Protein AF-A0A355SAR4-F1 (afdb_monomer_lite)

Structure (mmCIF, N/CA/C/O backbone):
data_AF-A0A355SAR4-F1
#
_entry.id   AF-A0A355SAR4-F1
#
loop_
_atom_site.group_PDB
_atom_site.id
_atom_site.type_symbol
_atom_site.label_atom_id
_atom_site.label_alt_id
_atom_site.label_comp_id
_atom_site.label_asym_id
_atom_site.label_entity_id
_atom_site.label_seq_id
_atom_site.pdbx_PDB_ins_code
_atom_site.Cartn_x
_atom_site.Cartn_y
_atom_site.Cartn_z
_atom_site.occupancy
_atom_site.B_iso_or_equiv
_atom_site.auth_seq_id
_atom_site.auth_comp_id
_atom_site.auth_asym_id
_atom_site.auth_atom_id
_atom_site.pdbx_PDB_model_num
ATOM 1 N N . ALA A 1 1 ? -1.298 21.850 7.876 1.00 45.66 1 ALA A N 1
ATOM 2 C CA . ALA A 1 1 ? -1.926 21.001 8.906 1.00 45.66 1 ALA A CA 1
ATOM 3 C C . ALA A 1 1 ? -2.790 19.986 8.188 1.00 45.66 1 ALA A C 1
ATOM 5 O O . ALA A 1 1 ? -3.754 20.380 7.547 1.00 45.66 1 ALA A O 1
ATOM 6 N N . GLU A 1 2 ? -2.402 18.717 8.193 1.00 49.50 2 GLU A N 1
ATOM 7 C CA . GLU A 1 2 ? -3.174 17.685 7.511 1.00 49.50 2 GLU A CA 1
ATOM 8 C C . GLU A 1 2 ? -3.937 16.836 8.538 1.00 49.50 2 GLU A C 1
ATOM 10 O O . GLU A 1 2 ? -3.512 15.750 8.924 1.00 49.50 2 GLU A O 1
ATOM 15 N N . SER A 1 3 ? -5.040 17.388 9.049 1.00 63.59 3 SER A N 1
ATOM 16 C CA . SER A 1 3 ? -5.972 16.700 9.946 1.00 63.59 3 SER A CA 1
ATOM 17 C C . SER A 1 3 ? -7.118 16.063 9.137 1.00 63.59 3 SER A C 1
ATOM 19 O O . SER A 1 3 ? -7.432 16.551 8.048 1.00 63.59 3 SER A O 1
ATOM 21 N N . PRO A 1 4 ? -7.720 14.956 9.621 1.00 73.62 4 PRO A N 1
ATOM 22 C CA . PRO A 1 4 ? -7.499 14.345 10.936 1.00 73.62 4 PRO A CA 1
ATOM 23 C C . PRO A 1 4 ? -6.391 13.277 11.000 1.00 73.62 4 PRO A C 1
ATOM 25 O O . PRO A 1 4 ? -6.020 12.880 12.102 1.00 73.62 4 PRO A O 1
ATOM 28 N N . GLY A 1 5 ? -5.833 12.829 9.869 1.00 88.50 5 GLY A N 1
ATOM 29 C CA . GLY A 1 5 ? -4.793 11.789 9.849 1.00 88.50 5 GLY A CA 1
ATOM 30 C C . GLY A 1 5 ? -5.245 10.480 10.509 1.00 88.50 5 GLY A C 1
ATOM 31 O O . GLY A 1 5 ? -4.543 9.914 11.351 1.00 88.50 5 GLY A O 1
ATOM 32 N N . VAL A 1 6 ? -6.465 10.060 10.174 1.00 93.56 6 VAL A N 1
ATOM 33 C CA . VAL A 1 6 ? -7.218 8.965 10.793 1.00 93.56 6 VAL A CA 1
ATOM 34 C C . VAL A 1 6 ? -7.763 8.048 9.699 1.00 93.56 6 VAL A C 1
ATOM 36 O O . VAL A 1 6 ? -8.144 8.524 8.630 1.00 93.56 6 VAL A O 1
ATOM 39 N N . VAL A 1 7 ? -7.824 6.748 9.974 1.00 95.75 7 VAL A N 1
ATOM 40 C CA . VAL A 1 7 ? -8.631 5.791 9.206 1.00 95.75 7 VAL A CA 1
ATOM 41 C C . VAL A 1 7 ? -9.934 5.574 9.952 1.00 95.75 7 VAL A C 1
ATOM 43 O O . VAL A 1 7 ? -9.912 5.355 11.161 1.00 95.75 7 VAL A O 1
ATOM 46 N N . THR A 1 8 ? -11.054 5.636 9.242 1.00 95.94 8 THR A N 1
ATOM 47 C CA . THR A 1 8 ? -12.395 5.416 9.793 1.00 95.94 8 THR A CA 1
ATOM 48 C C . THR A 1 8 ? -13.103 4.326 8.999 1.00 95.94 8 THR A C 1
ATOM 50 O O . THR A 1 8 ? -12.962 4.241 7.780 1.00 95.94 8 THR A O 1
ATOM 53 N N . GLU A 1 9 ? -13.842 3.472 9.697 1.00 96.94 9 GLU A N 1
ATOM 54 C CA . GLU A 1 9 ? -14.717 2.453 9.122 1.00 96.94 9 GLU A CA 1
ATOM 55 C C . GLU A 1 9 ? -16.153 2.781 9.513 1.00 96.94 9 GLU A C 1
ATOM 57 O O . GLU A 1 9 ? -16.452 3.037 10.685 1.00 96.94 9 GLU A O 1
ATOM 62 N N . TYR A 1 10 ? -17.041 2.745 8.528 1.00 97.62 10 TYR A N 1
ATOM 63 C CA . TYR A 1 10 ? -18.462 2.991 8.705 1.00 97.62 10 TYR A CA 1
ATOM 64 C C . TYR A 1 10 ? -19.241 1.742 8.305 1.00 97.62 10 TYR A C 1
ATOM 66 O O . TYR A 1 10 ? -18.879 1.063 7.343 1.00 97.62 10 TYR A O 1
ATOM 74 N N . ASP A 1 11 ? -20.319 1.440 9.024 1.00 97.44 11 ASP A N 1
ATOM 75 C CA . ASP A 1 11 ? -21.263 0.422 8.573 1.00 97.44 11 ASP A CA 1
ATOM 76 C C . ASP A 1 11 ? -22.113 0.927 7.392 1.00 97.44 11 ASP A C 1
ATOM 78 O O . ASP A 1 11 ? -22.044 2.086 6.978 1.00 97.44 11 ASP A O 1
ATOM 82 N N . LYS A 1 12 ? -22.974 0.055 6.856 1.00 97.69 12 LYS A N 1
ATOM 83 C CA . LYS A 1 12 ? -23.861 0.381 5.726 1.00 97.69 12 LYS A CA 1
ATOM 84 C C . LYS A 1 12 ? -24.846 1.531 5.992 1.00 97.69 12 LYS A C 1
ATOM 86 O O . LYS A 1 12 ? -25.484 1.995 5.054 1.00 97.69 12 LYS A O 1
ATOM 91 N N . THR A 1 13 ? -25.024 1.947 7.247 1.00 98.25 13 THR A N 1
ATOM 92 C CA . THR A 1 13 ? -25.890 3.070 7.638 1.00 98.25 13 THR A CA 1
ATOM 93 C C . THR A 1 13 ? -25.119 4.382 7.781 1.00 98.25 13 THR A C 1
ATOM 95 O O . THR A 1 13 ? -25.725 5.420 8.029 1.00 98.25 13 THR A O 1
ATOM 98 N N . GLY A 1 14 ? -23.792 4.353 7.614 1.00 97.50 14 GLY A N 1
ATOM 99 C CA . GLY A 1 14 ? -22.919 5.500 7.848 1.00 97.50 14 GLY A CA 1
ATOM 100 C C . GLY A 1 14 ? -22.541 5.688 9.319 1.00 97.50 14 GLY A C 1
ATOM 101 O O . GLY A 1 14 ? -21.984 6.727 9.672 1.00 97.50 14 GLY A O 1
ATOM 102 N N . LYS A 1 15 ? -22.820 4.717 10.198 1.00 98.31 15 LYS A N 1
ATOM 103 C CA . LYS A 1 15 ? -22.386 4.780 11.598 1.00 98.31 15 LYS A CA 1
ATOM 104 C C . LYS A 1 15 ? -20.907 4.417 11.687 1.00 98.31 15 LYS A C 1
ATOM 106 O O . LYS A 1 15 ? -20.499 3.381 11.172 1.00 98.31 15 LYS A O 1
ATOM 111 N N . LEU A 1 16 ? -20.121 5.242 12.379 1.00 97.44 16 LEU A N 1
ATOM 112 C CA . LEU A 1 16 ? -18.720 4.947 12.689 1.00 97.44 16 LEU A CA 1
ATOM 113 C C . LEU A 1 16 ? -18.638 3.691 13.571 1.00 97.44 16 LEU A C 1
ATOM 115 O O . LEU A 1 16 ? -19.202 3.669 14.667 1.00 97.44 16 LEU A O 1
ATOM 119 N N . VAL A 1 17 ? -17.940 2.658 13.099 1.00 97.56 17 VAL A N 1
ATOM 120 C CA . VAL A 1 17 ? -17.765 1.381 13.819 1.0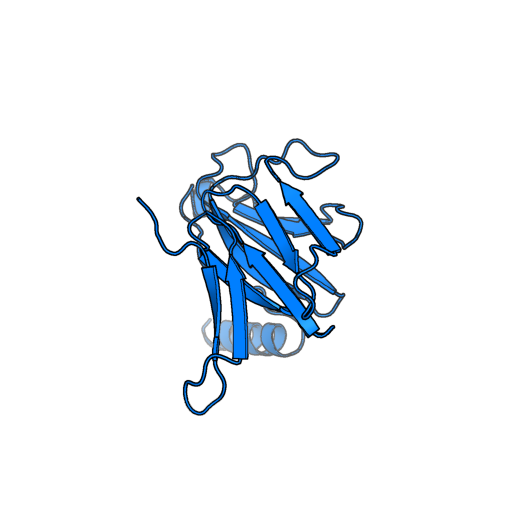0 97.56 17 VAL A CA 1
ATOM 121 C C . VAL A 1 17 ? -16.325 1.120 14.240 1.00 97.56 17 VAL A C 1
ATOM 123 O O . VAL A 1 17 ? -16.097 0.364 15.182 1.00 97.56 17 VAL A O 1
ATOM 126 N N . TRP A 1 18 ? -15.358 1.775 13.600 1.00 98.06 18 TRP A N 1
ATOM 127 C CA . TRP A 1 18 ? -13.955 1.697 13.984 1.00 98.06 18 TRP A CA 1
ATOM 128 C C . TRP A 1 18 ? -13.198 2.947 13.540 1.00 98.06 18 TRP A C 1
ATOM 130 O O . TRP A 1 18 ? -13.503 3.550 12.513 1.00 98.06 18 TRP A O 1
ATOM 140 N N . GLU A 1 19 ? -12.188 3.334 14.314 1.00 97.06 19 GLU A N 1
ATOM 141 C CA . GLU A 1 19 ? -11.280 4.420 13.955 1.00 97.06 19 GLU A CA 1
ATOM 142 C C . GLU A 1 19 ? -9.874 4.179 14.500 1.00 97.06 19 GLU A C 1
ATOM 144 O O . GLU A 1 19 ? -9.696 3.624 15.594 1.00 97.06 19 GLU A O 1
ATOM 149 N N . TYR A 1 20 ? -8.878 4.664 13.766 1.00 97.12 20 TYR A N 1
ATOM 150 C CA . TYR A 1 20 ? -7.480 4.595 14.164 1.00 97.12 20 TYR A CA 1
ATOM 151 C C . TYR A 1 20 ? -6.710 5.840 13.735 1.00 97.12 20 TYR A C 1
ATOM 153 O O . TYR A 1 20 ? -6.654 6.191 12.554 1.00 97.12 20 TYR A O 1
ATOM 161 N N . LYS A 1 21 ? -6.097 6.514 14.711 1.00 95.31 21 LYS A N 1
ATOM 162 C CA . LYS A 1 21 ? -5.289 7.713 14.488 1.00 95.31 21 LYS A CA 1
ATOM 163 C C . LYS A 1 21 ? -3.887 7.314 14.034 1.00 95.31 21 LYS A C 1
ATOM 165 O O . LYS A 1 21 ? -3.127 6.743 14.805 1.00 95.31 21 LYS A O 1
ATOM 170 N N . VAL A 1 22 ? -3.538 7.685 12.806 1.00 93.69 22 VAL A N 1
ATOM 171 C CA . VAL A 1 22 ? -2.225 7.420 12.194 1.00 93.69 22 VAL A CA 1
ATOM 172 C C . VAL A 1 22 ? -1.264 8.589 12.423 1.00 93.69 22 VAL A C 1
ATOM 174 O O . VAL A 1 22 ? -0.060 8.393 12.553 1.00 93.69 22 VAL A O 1
ATOM 177 N N . GLY A 1 23 ? -1.783 9.820 12.490 1.00 88.31 23 GLY A N 1
ATOM 178 C CA . GLY A 1 23 ? -0.975 11.027 12.715 1.00 88.31 23 GLY A CA 1
ATOM 179 C C . GLY A 1 23 ? -0.318 11.607 11.455 1.00 88.31 23 GLY A C 1
ATOM 180 O O . GLY A 1 23 ? 0.508 12.508 11.560 1.00 88.31 23 GLY A O 1
ATOM 181 N N . SER A 1 24 ? -0.695 11.120 10.271 1.00 87.44 24 SER A N 1
ATOM 182 C CA . SER A 1 24 ? -0.291 11.638 8.954 1.00 87.44 24 SER A CA 1
ATOM 183 C C . SER A 1 24 ? -1.435 11.473 7.947 1.00 87.44 24 SER A C 1
ATOM 185 O O . SER A 1 24 ? -2.401 10.760 8.236 1.00 87.44 24 SER A O 1
ATOM 187 N N . ARG A 1 25 ? -1.366 12.122 6.772 1.00 84.19 25 ARG A N 1
ATOM 188 C CA . ARG A 1 25 ? -2.334 11.868 5.691 1.00 84.19 25 ARG A CA 1
ATOM 189 C C . ARG A 1 25 ? -2.193 10.463 5.147 1.00 84.19 25 ARG A C 1
ATOM 191 O O . ARG A 1 25 ? -1.341 10.197 4.305 1.00 84.19 25 ARG A O 1
ATOM 198 N N . VAL A 1 26 ? -3.105 9.615 5.593 1.00 91.50 26 VAL A N 1
ATOM 199 C CA . VAL A 1 26 ? -3.337 8.299 5.015 1.00 91.50 26 VAL A CA 1
ATOM 200 C C . VAL A 1 26 ? -3.764 8.463 3.562 1.00 91.50 26 VAL A C 1
ATOM 202 O O . VAL A 1 26 ? -4.626 9.289 3.259 1.00 91.50 26 VAL A O 1
ATOM 205 N N . TYR A 1 27 ? -3.163 7.670 2.681 1.00 94.56 27 TYR A N 1
ATOM 206 C CA . TYR A 1 27 ? -3.601 7.569 1.292 1.00 94.56 27 TYR A CA 1
ATOM 207 C C . TYR A 1 27 ? -4.569 6.403 1.095 1.00 94.56 27 TYR A C 1
ATOM 209 O O . TYR A 1 27 ? -5.615 6.556 0.473 1.00 94.56 27 TYR A O 1
ATOM 217 N N . GLY A 1 28 ? -4.221 5.236 1.641 1.00 95.00 28 GLY A N 1
ATOM 218 C CA . GLY A 1 28 ? -4.975 4.003 1.454 1.00 95.00 28 GLY A CA 1
ATOM 219 C C . GLY A 1 28 ? -5.115 3.215 2.747 1.00 95.00 28 GLY A C 1
ATOM 220 O O . GLY A 1 28 ? -4.212 3.202 3.583 1.00 95.00 28 GLY A O 1
ATOM 221 N N . ALA A 1 29 ? -6.248 2.539 2.894 1.00 97.38 29 ALA A N 1
ATOM 222 C CA . ALA A 1 29 ? -6.458 1.526 3.914 1.00 97.38 29 ALA A CA 1
ATOM 223 C C . ALA A 1 29 ? -7.340 0.411 3.347 1.00 97.38 29 ALA A C 1
ATOM 225 O O . ALA A 1 29 ? -8.328 0.696 2.670 1.00 97.38 29 ALA A O 1
ATOM 226 N N . ILE A 1 30 ? -6.988 -0.845 3.618 1.00 98.25 30 ILE A N 1
ATOM 227 C CA . ILE A 1 30 ? -7.765 -2.019 3.208 1.00 98.25 30 ILE A CA 1
ATOM 228 C C . ILE A 1 30 ? -7.981 -2.952 4.399 1.00 98.25 30 ILE A C 1
ATOM 230 O O . ILE A 1 30 ? -7.099 -3.121 5.243 1.00 98.25 30 ILE A O 1
ATOM 234 N N . ARG A 1 31 ? -9.156 -3.580 4.458 1.00 98.19 31 ARG A N 1
ATOM 235 C CA . ARG A 1 31 ? -9.412 -4.706 5.360 1.00 98.19 31 ARG A CA 1
ATOM 236 C C . ARG A 1 31 ? -8.783 -5.958 4.750 1.00 98.19 31 ARG A C 1
ATOM 238 O O . ARG A 1 31 ? -9.073 -6.297 3.606 1.00 98.19 31 ARG A O 1
ATOM 245 N N . LEU A 1 32 ? -7.926 -6.617 5.515 1.00 98.69 32 LEU A N 1
ATOM 246 C CA . LEU A 1 32 ? -7.288 -7.875 5.149 1.00 98.69 32 LEU A CA 1
ATOM 247 C C . LEU A 1 32 ? -8.219 -9.059 5.420 1.00 98.69 32 LEU A C 1
ATOM 249 O O . LEU A 1 32 ? -9.136 -8.973 6.246 1.00 98.69 32 LEU A O 1
ATOM 253 N N . LYS A 1 33 ? -7.943 -10.197 4.778 1.00 98.00 33 LYS A N 1
ATOM 254 C CA . LYS A 1 33 ? -8.702 -11.452 4.950 1.00 98.00 33 LYS A CA 1
ATOM 255 C C . LYS A 1 33 ? -8.744 -11.931 6.405 1.00 98.00 33 LYS A C 1
ATOM 257 O O . LYS A 1 33 ? -9.715 -12.561 6.809 1.00 98.00 33 LYS A O 1
ATOM 262 N N . ASN A 1 34 ? -7.709 -11.627 7.192 1.00 98.06 34 ASN A N 1
ATOM 263 C CA . ASN A 1 34 ? -7.614 -11.990 8.611 1.00 98.06 34 ASN A CA 1
ATOM 264 C C . ASN A 1 34 ? -8.399 -11.053 9.554 1.00 98.06 34 ASN A C 1
ATOM 266 O O . ASN A 1 34 ? -8.404 -11.281 10.761 1.00 98.06 34 ASN A O 1
ATOM 270 N N . GLY A 1 35 ? -9.045 -10.004 9.035 1.00 98.25 35 GLY A N 1
ATOM 271 C CA . GLY A 1 35 ? -9.792 -9.030 9.833 1.00 98.25 35 GLY A CA 1
ATOM 272 C C . GLY A 1 35 ? -8.986 -7.806 10.286 1.00 98.25 35 GLY A C 1
ATOM 273 O O . GLY A 1 35 ? -9.585 -6.848 10.775 1.00 98.25 35 GLY A O 1
ATOM 274 N N . ASN A 1 36 ? -7.665 -7.783 10.087 1.00 98.81 36 ASN A N 1
ATOM 275 C CA . ASN A 1 36 ? -6.829 -6.614 10.369 1.00 98.81 36 ASN A CA 1
ATOM 276 C C . ASN A 1 36 ? -6.973 -5.547 9.275 1.00 98.81 36 ASN A C 1
ATOM 278 O O . ASN A 1 36 ? -7.448 -5.809 8.171 1.00 98.81 36 ASN A O 1
ATOM 282 N N . THR A 1 37 ? -6.533 -4.328 9.563 1.00 98.75 37 THR A N 1
ATOM 283 C CA . THR A 1 37 ? -6.535 -3.213 8.609 1.00 98.75 37 THR A CA 1
ATOM 284 C C . THR A 1 37 ? -5.099 -2.885 8.209 1.00 98.75 37 THR A C 1
ATOM 286 O O . THR A 1 37 ? -4.299 -2.509 9.064 1.00 98.75 37 THR A O 1
ATOM 289 N N . LEU A 1 38 ? -4.773 -3.000 6.919 1.00 98.81 38 LEU A N 1
ATOM 290 C CA . LEU A 1 38 ? -3.506 -2.533 6.354 1.00 98.81 38 LEU A CA 1
ATOM 291 C C . LEU A 1 38 ? -3.648 -1.069 5.934 1.00 98.81 38 LEU A C 1
ATOM 293 O O . LEU A 1 38 ? -4.619 -0.715 5.270 1.00 98.81 38 LEU A O 1
ATOM 297 N N . ILE A 1 39 ? -2.699 -0.220 6.317 1.00 98.62 39 ILE A N 1
ATOM 298 C CA . ILE A 1 39 ? -2.784 1.238 6.191 1.00 98.62 39 ILE A CA 1
ATOM 299 C C . ILE A 1 39 ? -1.500 1.777 5.568 1.00 98.62 39 ILE A C 1
ATOM 301 O O . ILE A 1 39 ? -0.411 1.518 6.076 1.00 98.62 39 ILE A O 1
ATOM 305 N N . ALA A 1 40 ? -1.633 2.584 4.519 1.00 98.00 40 ALA A N 1
ATOM 306 C CA . ALA A 1 40 ? -0.554 3.331 3.893 1.00 98.00 40 ALA A CA 1
ATOM 307 C C . ALA A 1 40 ? -0.580 4.776 4.387 1.00 98.00 40 ALA A C 1
ATOM 309 O O . ALA A 1 40 ? -1.486 5.551 4.064 1.00 98.00 40 ALA A O 1
ATOM 310 N N . SER A 1 41 ? 0.421 5.151 5.179 1.00 95.75 41 SER A N 1
ATOM 311 C CA . SER A 1 41 ? 0.440 6.429 5.897 1.00 95.75 41 SER A CA 1
ATOM 312 C C . SER A 1 41 ? 0.779 7.643 5.022 1.00 95.75 41 SER A C 1
ATOM 314 O O . SER A 1 41 ? 1.044 8.722 5.552 1.00 95.75 41 SER A O 1
ATOM 316 N N . GLY A 1 42 ? 0.798 7.496 3.692 1.00 94.69 42 GLY A N 1
ATOM 317 C CA . GLY A 1 42 ? 1.167 8.568 2.774 1.00 94.69 42 GLY A CA 1
ATOM 318 C C . GLY A 1 42 ? 2.524 9.162 3.145 1.00 94.69 42 GLY A C 1
ATOM 319 O O . GLY A 1 42 ? 3.548 8.483 3.082 1.00 94.69 42 GLY A O 1
ATOM 320 N N . ASN A 1 43 ? 2.526 10.434 3.559 1.00 92.69 43 ASN A N 1
ATOM 321 C CA . ASN A 1 43 ? 3.733 11.170 3.962 1.00 92.69 43 ASN A CA 1
ATOM 322 C C . ASN A 1 43 ? 4.350 10.673 5.281 1.00 92.69 43 ASN A C 1
ATOM 324 O O . ASN A 1 43 ? 5.460 11.076 5.626 1.00 92.69 43 ASN A O 1
ATOM 328 N N . GLY A 1 44 ? 3.658 9.801 6.020 1.00 94.44 44 GLY A N 1
ATOM 329 C CA . GLY A 1 44 ? 4.198 9.118 7.195 1.00 94.44 44 GLY A CA 1
ATOM 330 C C . GLY A 1 44 ? 5.282 8.084 6.870 1.00 94.44 44 GLY A C 1
ATOM 331 O O . GLY A 1 44 ? 5.949 7.612 7.795 1.00 94.44 44 GLY A O 1
ATOM 332 N N . LYS A 1 45 ? 5.491 7.764 5.580 1.00 96.56 45 LYS A N 1
ATOM 333 C CA . LYS A 1 45 ? 6.531 6.843 5.087 1.00 96.56 45 LYS A CA 1
ATOM 334 C 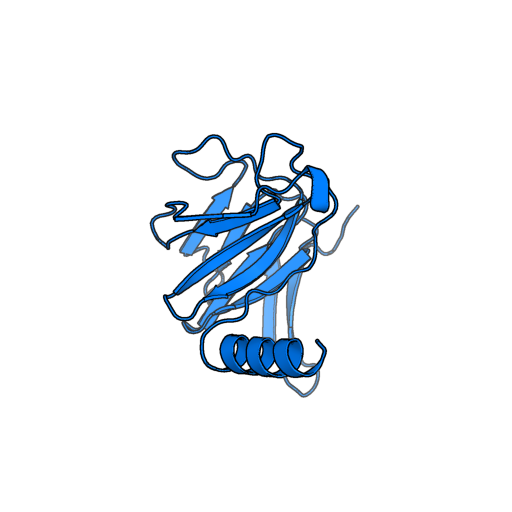C . LYS A 1 45 ? 6.470 5.475 5.766 1.00 96.56 45 LYS A C 1
ATOM 336 O O . LYS A 1 45 ? 7.504 4.918 6.135 1.00 96.56 45 LYS A O 1
ATOM 341 N N . SER A 1 46 ? 5.267 4.956 6.000 1.00 97.62 46 SER A N 1
ATOM 342 C CA . SER A 1 46 ? 5.064 3.667 6.660 1.00 97.62 46 SER A CA 1
ATOM 343 C C . SER A 1 46 ? 3.853 2.909 6.134 1.00 97.62 46 SER A C 1
ATOM 345 O O . SER A 1 46 ? 2.887 3.506 5.652 1.00 97.62 46 SER A O 1
ATOM 347 N N . ILE A 1 47 ? 3.909 1.587 6.284 1.00 98.62 47 ILE A N 1
ATOM 348 C CA . ILE A 1 47 ? 2.756 0.696 6.167 1.00 98.62 47 ILE A CA 1
ATOM 349 C C . ILE A 1 47 ? 2.517 0.058 7.529 1.00 98.62 47 ILE A C 1
ATOM 351 O O . ILE A 1 47 ? 3.462 -0.454 8.131 1.00 98.62 47 ILE A O 1
ATOM 355 N N . LEU A 1 48 ? 1.272 0.087 7.997 1.00 98.50 48 LEU A N 1
ATOM 356 C CA . LEU A 1 48 ? 0.851 -0.475 9.281 1.00 98.50 48 LEU A CA 1
ATOM 357 C C . LEU A 1 48 ? -0.184 -1.570 9.043 1.00 98.50 48 LEU A C 1
ATOM 359 O O . LEU A 1 48 ? -1.142 -1.336 8.314 1.00 98.50 48 LEU A O 1
ATOM 363 N N . GLU A 1 49 ? -0.046 -2.718 9.693 1.00 98.75 49 GLU A N 1
ATOM 364 C CA . GLU A 1 49 ? -1.151 -3.656 9.893 1.00 98.75 49 GLU A CA 1
ATOM 365 C C . GLU A 1 49 ? -1.655 -3.504 11.325 1.00 98.75 49 GLU A C 1
ATOM 367 O O . GLU A 1 49 ? -0.905 -3.702 12.285 1.00 98.75 49 GLU A O 1
ATOM 372 N N . VAL A 1 50 ? -2.922 -3.129 11.465 1.00 98.81 50 VAL A N 1
ATOM 373 C CA . VAL A 1 50 ? -3.546 -2.808 12.747 1.00 98.81 50 VAL A CA 1
ATOM 374 C C . VAL A 1 50 ? -4.684 -3.782 13.027 1.00 98.81 50 VAL A C 1
ATOM 376 O O . VAL A 1 50 ? -5.575 -3.959 12.193 1.00 98.81 50 VAL A O 1
ATOM 379 N N . SER A 1 51 ? -4.675 -4.401 14.205 1.00 98.75 51 SER A N 1
ATOM 380 C CA . SER A 1 51 ? -5.742 -5.298 14.647 1.00 98.75 51 SER A CA 1
ATOM 381 C C . SER A 1 51 ? -7.039 -4.536 14.969 1.00 98.75 51 SER A C 1
ATOM 383 O O . SER A 1 51 ? -7.004 -3.329 15.239 1.00 98.75 51 SER A O 1
ATOM 385 N N . PRO A 1 52 ? -8.206 -5.206 15.029 1.00 98.50 52 PRO A N 1
ATOM 386 C CA . PRO A 1 52 ? -9.441 -4.581 15.513 1.00 98.50 52 PRO A CA 1
ATOM 387 C C . PRO A 1 52 ? -9.310 -3.980 16.923 1.00 98.50 52 PRO A C 1
ATOM 389 O O . PRO A 1 52 ? -9.932 -2.957 17.212 1.00 98.50 52 PRO A O 1
ATOM 392 N N . ALA A 1 53 ? -8.437 -4.553 17.763 1.00 98.38 53 ALA A N 1
ATOM 393 C CA . ALA A 1 53 ? -8.087 -4.048 19.094 1.00 98.38 53 ALA A CA 1
ATOM 394 C C . ALA A 1 53 ? -7.174 -2.802 19.075 1.00 98.38 53 ALA A C 1
ATOM 396 O O . ALA A 1 53 ? -6.817 -2.291 20.133 1.00 98.38 53 ALA A O 1
ATOM 397 N N . LYS A 1 54 ? -6.848 -2.272 17.886 1.00 98.50 54 LYS A N 1
ATOM 398 C CA . LYS A 1 54 ? -6.000 -1.090 17.647 1.00 98.50 54 LYS A CA 1
ATOM 399 C C . LYS A 1 54 ? -4.520 -1.294 17.987 1.00 98.50 54 LYS A C 1
ATOM 401 O O . LYS A 1 54 ? -3.803 -0.325 18.237 1.00 98.50 54 LYS A O 1
ATOM 406 N N . GLU A 1 55 ? -4.050 -2.534 17.933 1.00 98.62 55 GLU A N 1
ATOM 407 C CA . GLU A 1 55 ? -2.638 -2.873 18.109 1.00 98.62 55 GLU A CA 1
ATOM 408 C C . GLU A 1 55 ? -1.944 -2.955 16.748 1.00 98.62 55 GLU A C 1
ATOM 410 O O . GLU A 1 55 ? -2.484 -3.540 15.809 1.00 98.62 55 GLU A O 1
ATOM 415 N N . ILE A 1 56 ? -0.743 -2.385 16.632 1.00 98.56 56 ILE A N 1
ATOM 416 C CA . ILE A 1 56 ? 0.096 -2.574 15.444 1.00 98.56 56 ILE A CA 1
ATOM 417 C C . ILE A 1 56 ? 0.718 -3.968 15.542 1.00 98.56 56 ILE A C 1
ATOM 419 O O . ILE A 1 56 ? 1.535 -4.216 16.427 1.00 98.56 56 ILE A O 1
ATOM 423 N N . VAL A 1 57 ? 0.347 -4.863 14.631 1.00 98.69 57 VAL A N 1
ATOM 424 C CA . VAL A 1 57 ? 0.847 -6.250 14.599 1.00 98.69 57 VAL A CA 1
ATOM 425 C C . VAL A 1 57 ? 1.916 -6.469 13.527 1.00 98.69 57 VAL A C 1
ATOM 427 O O . VAL A 1 57 ? 2.657 -7.449 13.579 1.00 98.69 57 VAL A O 1
ATOM 430 N N . TRP A 1 58 ? 2.042 -5.540 12.575 1.00 98.75 58 TRP A N 1
ATOM 431 C CA . TRP A 1 58 ? 3.106 -5.514 11.573 1.00 98.75 58 TRP A CA 1
ATOM 432 C C . TRP A 1 58 ? 3.364 -4.075 11.098 1.00 98.75 58 TRP A C 1
ATOM 434 O O . TRP A 1 58 ? 2.435 -3.279 10.980 1.00 98.75 58 TRP A O 1
ATOM 444 N N . GLU A 1 59 ? 4.624 -3.729 10.815 1.00 98.62 59 GLU A N 1
ATOM 445 C CA . GLU A 1 59 ? 5.012 -2.397 10.320 1.00 98.62 59 GLU A CA 1
ATOM 446 C C . GLU A 1 59 ? 6.284 -2.438 9.454 1.00 98.62 59 GLU A C 1
ATOM 448 O O . GLU A 1 59 ? 7.237 -3.170 9.755 1.00 98.62 59 GLU A O 1
ATOM 453 N N . ILE A 1 60 ? 6.337 -1.573 8.437 1.00 98.69 60 ILE A N 1
ATOM 454 C CA . ILE A 1 60 ? 7.580 -1.056 7.836 1.00 98.69 60 ILE A CA 1
ATOM 455 C C . ILE A 1 60 ? 7.564 0.475 7.856 1.00 98.69 60 ILE A C 1
ATOM 457 O O . ILE A 1 60 ? 6.511 1.081 7.656 1.00 98.69 60 ILE A O 1
ATOM 461 N N . LYS A 1 61 ? 8.721 1.111 8.084 1.00 98.00 61 LYS A N 1
ATOM 462 C CA . LYS A 1 61 ? 8.824 2.571 8.220 1.00 98.00 61 LYS A CA 1
ATOM 463 C C . LYS A 1 61 ? 10.159 3.110 7.720 1.00 98.00 61 LYS A C 1
ATOM 465 O O . LYS A 1 61 ? 11.214 2.608 8.096 1.00 98.00 61 LYS A O 1
ATOM 470 N N . GLY A 1 62 ? 10.109 4.157 6.898 1.00 98.25 62 GLY A N 1
ATOM 471 C CA . GLY A 1 62 ? 11.257 4.860 6.319 1.00 98.25 62 GLY A CA 1
ATOM 472 C C . GLY A 1 62 ? 12.013 4.076 5.242 1.00 98.25 62 GLY A C 1
ATOM 473 O O . GLY A 1 62 ? 12.316 4.636 4.193 1.00 98.25 62 GLY A O 1
ATOM 474 N N . LYS A 1 63 ? 12.290 2.791 5.479 1.00 98.44 63 LYS A N 1
ATOM 475 C CA . LYS A 1 63 ? 12.981 1.879 4.562 1.00 98.44 63 LYS A CA 1
ATOM 476 C C . LYS A 1 63 ? 12.432 0.461 4.719 1.00 98.44 63 LYS A C 1
ATOM 478 O O . LYS A 1 63 ? 12.059 0.067 5.828 1.00 98.44 63 LYS A O 1
ATOM 483 N N . VAL A 1 64 ? 12.399 -0.316 3.640 1.00 98.56 64 VAL A N 1
ATOM 484 C CA . VAL A 1 64 ? 12.054 -1.743 3.716 1.00 98.56 64 VAL A CA 1
ATOM 485 C C . VAL A 1 64 ? 13.225 -2.519 4.348 1.00 98.56 64 VAL A C 1
ATOM 487 O O . VAL A 1 64 ? 14.357 -2.400 3.865 1.00 98.56 64 VAL A O 1
ATOM 490 N N . PRO A 1 65 ? 13.003 -3.306 5.422 1.00 98.25 65 PRO A N 1
ATOM 491 C CA . PRO A 1 65 ? 14.072 -4.034 6.106 1.00 98.25 65 PRO A CA 1
ATOM 492 C C . PRO A 1 65 ? 14.883 -4.941 5.176 1.00 98.25 65 PRO A C 1
ATOM 494 O O . PRO A 1 65 ? 14.326 -5.640 4.339 1.00 98.25 65 PRO A O 1
ATOM 497 N N . GLY A 1 66 ? 16.208 -4.942 5.346 1.00 97.44 66 GLY A N 1
ATOM 498 C CA . GLY A 1 66 ? 17.112 -5.778 4.548 1.00 97.44 66 GLY A CA 1
ATOM 499 C C . GLY A 1 66 ? 17.313 -5.319 3.099 1.00 97.44 66 GLY A C 1
ATOM 500 O O . GLY A 1 66 ? 17.877 -6.070 2.311 1.00 97.44 66 GLY A O 1
ATOM 501 N N . THR A 1 67 ? 16.872 -4.110 2.742 1.00 98.12 67 THR A N 1
ATOM 502 C CA . THR A 1 67 ? 17.019 -3.545 1.391 1.00 98.12 67 THR A CA 1
ATOM 503 C C . THR A 1 67 ? 17.463 -2.079 1.443 1.00 98.12 67 THR A C 1
ATOM 505 O O . THR A 1 67 ? 17.505 -1.464 2.515 1.00 98.12 67 THR A O 1
ATOM 508 N N . GLU A 1 68 ? 17.721 -1.497 0.271 1.00 98.06 68 GLU A N 1
ATOM 509 C CA . GLU A 1 68 ? 17.923 -0.053 0.097 1.00 98.06 68 GLU A CA 1
ATOM 510 C C . GLU A 1 68 ? 16.654 0.704 -0.334 1.00 98.06 68 GLU A C 1
ATOM 512 O O . GLU A 1 68 ? 16.714 1.908 -0.564 1.00 98.06 68 GLU A O 1
ATOM 517 N N . ILE A 1 69 ? 15.494 0.035 -0.374 1.00 98.56 69 ILE A N 1
ATOM 518 C CA . ILE A 1 69 ? 14.223 0.634 -0.805 1.00 98.56 69 ILE A CA 1
ATOM 519 C C . ILE A 1 69 ? 13.708 1.598 0.266 1.00 98.56 69 ILE A C 1
ATOM 521 O O . ILE A 1 69 ? 13.167 1.188 1.300 1.00 98.56 69 ILE A O 1
ATOM 525 N N . GLY A 1 70 ? 13.868 2.891 0.006 1.00 98.50 70 GLY A N 1
ATOM 526 C CA . GLY A 1 70 ? 13.307 3.983 0.785 1.00 98.50 70 GLY A CA 1
ATOM 527 C C . GLY A 1 70 ? 11.808 4.151 0.544 1.00 98.50 70 GLY A C 1
ATOM 528 O O . GLY A 1 70 ? 11.312 4.021 -0.575 1.00 98.50 70 GLY A O 1
ATOM 529 N N . LEU A 1 71 ? 11.086 4.472 1.616 1.00 98.38 71 LEU A N 1
ATOM 530 C CA . LEU A 1 71 ? 9.651 4.736 1.584 1.00 98.38 71 LEU A CA 1
ATOM 531 C C . LEU A 1 71 ? 9.396 6.229 1.331 1.00 98.38 71 LEU A C 1
ATOM 533 O O . LEU A 1 71 ? 9.829 7.093 2.104 1.00 98.38 71 LEU A O 1
ATOM 537 N N . GLY A 1 72 ? 8.714 6.525 0.228 1.00 96.94 72 GLY A N 1
ATOM 538 C CA . GLY A 1 72 ? 8.285 7.859 -0.180 1.00 96.94 72 GLY A CA 1
ATOM 539 C C . GLY A 1 72 ? 6.867 8.162 0.299 1.00 96.94 72 GLY A C 1
ATOM 540 O O . GLY A 1 72 ? 6.551 8.074 1.484 1.00 96.94 72 GLY A O 1
ATOM 541 N N . TRP A 1 73 ? 6.001 8.538 -0.631 1.00 96.81 73 TRP A N 1
ATOM 542 C CA . TRP A 1 73 ? 4.575 8.690 -0.394 1.00 96.81 73 TRP A CA 1
ATOM 543 C C . TRP A 1 73 ? 3.879 7.331 -0.550 1.00 96.81 73 TRP A C 1
ATOM 545 O O . TRP A 1 73 ? 3.683 6.832 -1.661 1.00 96.81 73 TRP A O 1
ATOM 555 N N . MET A 1 74 ? 3.528 6.708 0.578 1.00 97.88 74 MET A N 1
ATOM 556 C CA . MET A 1 74 ? 2.947 5.361 0.589 1.00 97.88 74 MET A CA 1
ATOM 557 C C . MET A 1 74 ? 1.486 5.389 0.141 1.00 97.88 74 MET A C 1
ATOM 559 O O . MET A 1 74 ? 0.669 6.063 0.771 1.00 97.88 74 MET A O 1
ATOM 563 N N . THR A 1 75 ? 1.160 4.663 -0.929 1.00 97.56 75 THR A N 1
ATOM 564 C CA . THR A 1 75 ? -0.111 4.819 -1.661 1.00 97.56 75 THR A CA 1
ATOM 565 C C . THR A 1 75 ? -0.935 3.527 -1.711 1.00 97.56 75 THR A C 1
ATOM 567 O O . THR A 1 75 ? -1.156 2.930 -0.659 1.00 97.56 75 THR A O 1
ATOM 570 N N . CYS A 1 76 ? -1.474 3.128 -2.871 1.00 98.06 76 CYS A N 1
ATOM 571 C CA . CYS A 1 76 ? -2.362 1.973 -3.000 1.00 98.06 76 CYS A CA 1
ATOM 572 C C . CYS A 1 76 ? -1.780 0.699 -2.371 1.00 98.06 76 CYS A C 1
ATOM 574 O O . CYS A 1 76 ? -0.568 0.474 -2.351 1.00 98.06 76 CYS A O 1
ATOM 576 N N . LEU A 1 77 ? -2.690 -0.126 -1.856 1.00 98.62 77 LEU A N 1
ATOM 577 C CA . LEU A 1 77 ? -2.406 -1.378 -1.171 1.00 98.62 77 LEU A CA 1
ATOM 578 C C . LEU A 1 77 ? -3.236 -2.492 -1.790 1.00 98.62 77 LEU A C 1
ATOM 580 O O . LEU A 1 77 ? -4.408 -2.286 -2.109 1.00 98.62 77 LEU A O 1
ATOM 584 N N . GLN A 1 78 ? -2.658 -3.683 -1.865 1.00 98.50 78 GLN A N 1
ATOM 585 C CA . GLN A 1 78 ? -3.381 -4.892 -2.228 1.00 98.50 78 GLN A CA 1
ATOM 586 C C . GLN A 1 78 ? -2.847 -6.082 -1.432 1.00 98.50 78 GLN A C 1
ATOM 588 O O . GLN A 1 78 ? -1.638 -6.277 -1.335 1.00 98.50 78 GLN A O 1
ATOM 593 N N . GLU A 1 79 ? -3.748 -6.892 -0.878 1.00 98.38 79 GLU A N 1
ATOM 594 C CA . GLU A 1 79 ? -3.417 -8.230 -0.383 1.00 98.38 79 GLU A CA 1
ATOM 595 C C . GLU A 1 79 ? -3.638 -9.239 -1.511 1.00 98.38 79 GLU A C 1
ATOM 597 O O . GLU A 1 79 ? -4.740 -9.334 -2.059 1.00 98.38 79 GLU A O 1
ATOM 602 N N . LEU A 1 80 ? -2.596 -9.991 -1.862 1.00 97.69 80 LEU A N 1
ATOM 603 C CA . LEU A 1 80 ? -2.671 -11.013 -2.904 1.00 97.69 80 LEU A CA 1
ATOM 604 C C . LEU A 1 80 ? -3.278 -12.322 -2.390 1.00 97.69 80 LEU A C 1
ATOM 606 O O . LEU A 1 80 ? -3.470 -12.549 -1.186 1.00 97.69 80 LEU A O 1
ATOM 610 N N . SER A 1 81 ? -3.606 -13.215 -3.322 1.00 95.62 81 SER A N 1
ATOM 611 C CA . SER A 1 81 ? -4.097 -14.569 -3.030 1.00 95.62 81 SER A CA 1
ATOM 612 C C . SER A 1 81 ? -3.179 -15.347 -2.073 1.00 95.62 81 SER A C 1
ATOM 614 O O . SER A 1 81 ? -3.680 -15.974 -1.139 1.00 95.62 81 SER A O 1
ATOM 616 N N . ASN A 1 82 ? -1.860 -15.214 -2.241 1.00 96.31 82 ASN A N 1
ATOM 617 C CA . ASN A 1 82 ? -0.817 -15.855 -1.432 1.00 96.31 82 ASN A CA 1
ATOM 618 C C . ASN A 1 82 ? -0.601 -15.213 -0.041 1.00 96.31 82 ASN A C 1
ATOM 620 O O . ASN A 1 82 ? 0.194 -15.722 0.745 1.00 96.31 82 ASN A O 1
ATOM 624 N N . GLY A 1 83 ? -1.293 -14.111 0.273 1.00 97.06 83 GLY A N 1
ATOM 625 C CA . GLY A 1 83 ? -1.174 -13.387 1.543 1.00 97.06 83 GLY A CA 1
ATOM 626 C C . GLY A 1 83 ? -0.067 -12.327 1.590 1.00 97.06 83 GLY A C 1
ATOM 627 O O . GLY A 1 83 ? 0.059 -11.636 2.607 1.00 97.06 83 GLY A O 1
ATOM 628 N N . ASN A 1 84 ? 0.710 -12.159 0.517 1.00 98.56 84 ASN A N 1
ATOM 629 C CA . ASN A 1 84 ? 1.671 -11.065 0.392 1.00 98.56 84 ASN A CA 1
ATOM 630 C C . ASN A 1 84 ? 0.961 -9.722 0.213 1.00 98.56 84 ASN A C 1
ATOM 632 O O . ASN A 1 84 ? -0.213 -9.647 -0.168 1.00 98.56 84 ASN A O 1
ATOM 636 N N . TYR A 1 85 ? 1.705 -8.651 0.467 1.00 98.75 85 TYR A N 1
ATOM 637 C CA . TYR A 1 85 ? 1.256 -7.291 0.206 1.00 98.75 85 TYR A CA 1
ATOM 638 C C . TYR A 1 85 ? 1.932 -6.744 -1.034 1.00 98.75 85 TYR A C 1
ATOM 640 O O . TYR A 1 85 ? 3.148 -6.843 -1.161 1.00 98.75 85 TYR A O 1
ATOM 648 N N . VAL A 1 86 ? 1.159 -6.097 -1.897 1.00 98.62 86 VAL A N 1
ATOM 649 C CA . VAL A 1 86 ? 1.683 -5.220 -2.941 1.00 98.62 86 VAL A CA 1
ATOM 650 C C . VAL A 1 86 ? 1.426 -3.782 -2.505 1.00 98.62 86 VAL A C 1
ATOM 652 O O . VAL A 1 86 ? 0.324 -3.439 -2.065 1.00 98.62 86 VAL A O 1
ATOM 655 N N . ILE A 1 87 ? 2.470 -2.958 -2.552 1.00 98.75 87 ILE A N 1
ATOM 656 C CA . ILE A 1 87 ? 2.494 -1.622 -1.956 1.00 98.75 87 ILE A CA 1
ATOM 657 C C . ILE A 1 87 ? 2.998 -0.611 -2.986 1.00 98.75 87 ILE A C 1
ATOM 659 O O . ILE A 1 87 ? 4.052 -0.808 -3.589 1.00 98.75 87 ILE A O 1
ATOM 663 N N . GLY A 1 88 ? 2.263 0.492 -3.150 1.00 98.44 88 GLY A N 1
ATOM 664 C CA . GLY A 1 88 ? 2.689 1.643 -3.944 1.00 98.44 88 GLY A CA 1
ATOM 665 C C . GLY A 1 88 ? 3.634 2.567 -3.174 1.00 98.44 88 GLY A C 1
ATOM 666 O O . GLY A 1 88 ? 3.362 2.934 -2.027 1.00 98.44 88 GLY A O 1
ATOM 667 N N . ASN A 1 89 ? 4.711 2.989 -3.830 1.00 98.06 89 ASN A N 1
ATOM 668 C CA . ASN A 1 89 ? 5.779 3.829 -3.290 1.00 98.06 89 ASN A CA 1
ATOM 669 C C . ASN A 1 89 ? 5.972 5.082 -4.164 1.00 98.06 89 ASN A C 1
ATOM 671 O O . ASN A 1 89 ? 7.013 5.306 -4.778 1.00 98.06 89 ASN A O 1
ATOM 675 N N . CYS A 1 90 ? 4.914 5.885 -4.264 1.00 96.75 90 CYS A N 1
ATOM 676 C CA . CYS A 1 90 ? 4.891 7.084 -5.094 1.00 96.75 90 CYS A CA 1
ATOM 677 C C . CYS A 1 90 ? 5.864 8.139 -4.538 1.00 96.75 90 CYS A C 1
ATOM 679 O O . CYS A 1 90 ? 6.155 8.159 -3.344 1.00 96.75 90 CYS A O 1
ATOM 681 N N . HIS A 1 91 ? 6.381 9.040 -5.374 1.00 96.31 91 HIS A N 1
ATOM 682 C CA . HIS A 1 91 ? 7.291 10.111 -4.934 1.00 96.31 91 HIS A CA 1
ATOM 683 C C . HIS A 1 91 ? 8.562 9.636 -4.195 1.00 96.31 91 HIS A C 1
ATOM 685 O O . HIS A 1 91 ? 9.147 10.395 -3.419 1.00 96.31 91 HIS A O 1
ATOM 691 N N . ALA A 1 92 ? 9.007 8.397 -4.428 1.00 96.75 92 ALA A N 1
ATOM 692 C CA . ALA A 1 92 ? 10.205 7.830 -3.809 1.00 96.75 92 ALA A CA 1
ATOM 693 C C . ALA A 1 92 ? 11.502 8.093 -4.602 1.00 96.75 92 ALA A C 1
ATOM 695 O O . ALA A 1 92 ? 12.589 7.806 -4.101 1.00 96.75 92 ALA A O 1
ATOM 696 N N . GLY A 1 93 ? 11.412 8.688 -5.796 1.00 96.88 93 GLY A N 1
ATOM 697 C CA . GLY A 1 93 ? 12.567 8.951 -6.658 1.00 96.88 93 GLY A CA 1
ATOM 698 C C . GLY A 1 93 ? 12.986 7.744 -7.502 1.00 96.88 93 GLY A C 1
ATOM 699 O O . GLY A 1 93 ? 12.457 6.650 -7.352 1.00 96.88 93 GLY A O 1
ATOM 700 N N . ASP A 1 94 ? 13.950 7.972 -8.387 1.00 96.75 94 ASP A N 1
ATOM 701 C CA . ASP A 1 94 ? 14.402 7.068 -9.458 1.00 96.75 94 ASP A CA 1
ATOM 702 C C . ASP A 1 94 ? 15.242 5.872 -8.991 1.00 96.75 94 ASP A C 1
ATOM 704 O O . ASP A 1 94 ? 15.554 4.985 -9.774 1.00 96.75 94 ASP A O 1
ATOM 708 N N . LYS A 1 95 ? 15.611 5.835 -7.709 1.00 97.19 95 LYS A N 1
ATOM 709 C CA . LYS A 1 95 ? 16.362 4.730 -7.091 1.00 97.19 95 LYS A CA 1
ATOM 710 C C . LYS A 1 95 ? 15.479 3.751 -6.321 1.00 97.19 95 LYS A C 1
ATOM 712 O O . LYS A 1 95 ? 16.004 2.890 -5.619 1.00 97.19 95 LYS A O 1
ATOM 717 N N . ASN A 1 96 ? 14.162 3.939 -6.364 1.00 98.19 96 ASN A N 1
ATOM 718 C CA . ASN A 1 96 ? 13.202 3.135 -5.626 1.00 98.19 96 ASN A CA 1
ATOM 719 C C . ASN A 1 96 ? 12.106 2.641 -6.575 1.00 98.19 96 ASN A C 1
ATOM 721 O O . ASN A 1 96 ? 11.596 3.441 -7.363 1.00 98.19 96 ASN A O 1
ATOM 725 N N . PRO A 1 97 ? 11.670 1.376 -6.440 1.00 98.12 97 PRO A N 1
ATOM 726 C CA . PRO A 1 97 ? 10.574 0.857 -7.242 1.00 98.12 97 PRO A CA 1
ATOM 727 C C . PRO A 1 97 ? 9.291 1.632 -6.943 1.00 98.12 97 PRO A C 1
ATOM 729 O O . PRO A 1 97 ? 9.033 2.002 -5.790 1.00 98.12 97 PRO A O 1
ATOM 732 N N . GLN A 1 98 ? 8.450 1.830 -7.959 1.00 98.25 98 GLN A N 1
ATOM 733 C CA . GLN A 1 98 ? 7.150 2.483 -7.787 1.00 98.25 98 GLN A CA 1
ATOM 734 C C . GLN A 1 98 ? 6.133 1.546 -7.124 1.00 98.25 98 GLN A C 1
ATOM 736 O O . GLN A 1 98 ? 5.228 2.013 -6.429 1.00 98.25 98 GLN A O 1
ATOM 741 N N . ILE A 1 99 ? 6.285 0.229 -7.305 1.00 98.31 99 ILE A N 1
ATOM 742 C CA . ILE A 1 99 ? 5.492 -0.806 -6.631 1.00 98.31 99 ILE A CA 1
ATOM 743 C C . ILE A 1 99 ? 6.424 -1.928 -6.180 1.00 98.31 99 ILE A C 1
ATOM 745 O O . ILE A 1 99 ? 7.327 -2.319 -6.916 1.00 98.31 99 ILE A O 1
ATOM 749 N N . PHE A 1 100 ? 6.181 -2.507 -5.009 1.00 98.62 100 PHE A N 1
ATOM 750 C CA . PHE A 1 100 ? 6.851 -3.739 -4.597 1.00 98.62 100 PHE A CA 1
ATOM 751 C C . PHE A 1 100 ? 5.883 -4.723 -3.942 1.00 98.62 100 PHE A C 1
ATOM 753 O O . PHE A 1 100 ? 4.933 -4.324 -3.266 1.00 98.62 100 PHE A O 1
ATOM 760 N N . GLU A 1 101 ? 6.144 -6.016 -4.132 1.00 98.75 101 GLU A N 1
ATOM 761 C CA . GLU A 1 101 ? 5.505 -7.108 -3.398 1.00 98.75 101 GLU A CA 1
ATOM 762 C C . GLU A 1 101 ? 6.405 -7.543 -2.238 1.00 98.75 101 GLU A C 1
ATOM 764 O O . GLU A 1 101 ? 7.605 -7.772 -2.419 1.00 98.75 101 GLU A O 1
ATOM 769 N N . ILE A 1 102 ? 5.825 -7.688 -1.049 1.00 98.81 102 ILE A N 1
ATOM 770 C CA . ILE A 1 102 ? 6.527 -8.049 0.179 1.00 98.81 102 ILE A CA 1
ATOM 771 C C . ILE A 1 102 ? 5.802 -9.170 0.936 1.00 98.81 102 ILE A C 1
ATOM 773 O O . ILE A 1 102 ? 4.574 -9.170 1.060 1.00 98.81 102 ILE A O 1
ATOM 777 N N . THR A 1 103 ? 6.570 -10.120 1.475 1.00 98.69 103 THR A N 1
ATOM 778 C CA . THR A 1 103 ? 6.045 -11.179 2.353 1.00 98.69 103 THR A CA 1
ATOM 779 C C . THR A 1 103 ? 5.785 -10.668 3.773 1.00 98.69 103 THR A C 1
ATOM 781 O O . THR A 1 103 ? 6.254 -9.593 4.166 1.00 98.69 103 THR A O 1
ATOM 784 N N . LYS A 1 104 ? 5.092 -11.461 4.603 1.00 97.69 104 LYS A N 1
ATOM 785 C CA . LYS A 1 104 ? 4.889 -11.134 6.029 1.00 97.69 104 LYS A CA 1
ATOM 786 C C . LYS A 1 104 ? 6.213 -11.042 6.801 1.00 97.69 104 LYS A C 1
ATOM 788 O O . LYS A 1 104 ? 6.347 -10.216 7.701 1.00 97.69 104 LYS A O 1
ATOM 793 N N . GLU A 1 105 ? 7.233 -11.791 6.387 1.00 98.38 105 GLU A N 1
ATOM 794 C CA . GLU A 1 105 ? 8.606 -11.748 6.918 1.00 98.38 105 GLU A CA 1
ATOM 795 C C . GLU A 1 105 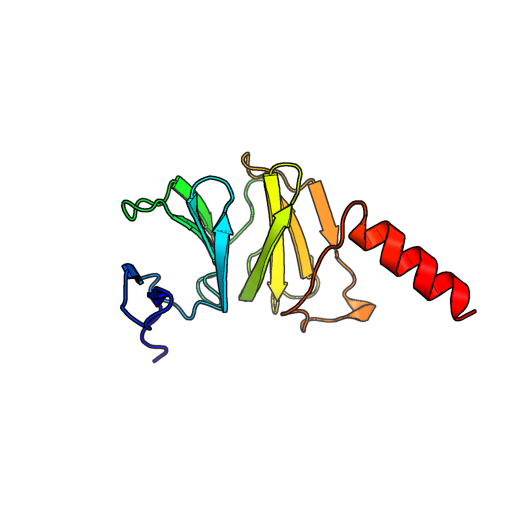? 9.415 -10.551 6.392 1.00 98.38 105 GLU A C 1
ATOM 797 O O . GLU A 1 105 ? 10.619 -10.464 6.634 1.00 98.38 105 GLU A O 1
ATOM 802 N N . LYS A 1 106 ? 8.765 -9.613 5.691 1.00 98.56 106 LYS A N 1
ATOM 803 C CA . LYS A 1 106 ? 9.341 -8.365 5.175 1.00 98.56 106 LYS A CA 1
ATOM 804 C C . LYS A 1 106 ? 10.393 -8.570 4.082 1.00 98.56 106 LYS A C 1
ATOM 806 O O . LYS A 1 106 ? 11.270 -7.728 3.904 1.00 98.56 106 LYS A O 1
ATOM 811 N N . LYS A 1 107 ? 10.299 -9.670 3.331 1.00 98.69 107 LYS A N 1
ATOM 812 C CA . LYS A 1 107 ? 11.153 -9.931 2.165 1.00 98.69 107 LYS A CA 1
ATOM 813 C C . LYS A 1 107 ? 10.478 -9.411 0.904 1.00 98.69 107 LYS A C 1
ATOM 815 O O . LYS A 1 107 ? 9.336 -9.774 0.642 1.00 98.69 107 LYS A O 1
ATOM 820 N N . VAL A 1 108 ? 11.179 -8.589 0.127 1.00 98.75 108 VAL A N 1
ATOM 821 C CA . VAL A 1 108 ? 10.701 -8.146 -1.190 1.00 98.75 108 VAL A CA 1
ATOM 822 C C . VAL A 1 108 ? 10.909 -9.275 -2.193 1.00 98.75 108 VAL A C 1
ATOM 824 O O . VAL A 1 108 ? 12.021 -9.786 -2.318 1.00 98.75 108 VAL A O 1
ATOM 827 N N . VAL A 1 109 ? 9.839 -9.675 -2.878 1.00 98.56 109 VAL A N 1
ATOM 828 C CA . VAL A 1 109 ? 9.845 -10.816 -3.816 1.00 98.56 109 VAL A CA 1
ATOM 829 C C . VAL A 1 109 ? 9.568 -10.411 -5.259 1.00 98.56 109 VAL A C 1
ATOM 831 O O . VAL A 1 109 ? 9.894 -11.161 -6.175 1.00 98.56 109 VAL A O 1
ATOM 834 N N . TRP A 1 110 ? 9.021 -9.215 -5.472 1.00 98.50 110 TRP A N 1
ATOM 835 C CA . TRP A 1 110 ? 8.793 -8.643 -6.793 1.00 98.50 110 TRP A CA 1
ATOM 836 C C . TRP A 1 110 ? 8.793 -7.114 -6.726 1.00 98.50 110 TRP A C 1
ATOM 838 O O . TRP A 1 110 ? 8.499 -6.531 -5.679 1.00 98.50 110 TRP A O 1
ATOM 848 N N . GLN A 1 111 ? 9.141 -6.467 -7.837 1.00 98.31 111 GLN A N 1
ATOM 849 C CA . GLN A 1 111 ? 9.185 -5.013 -7.974 1.00 98.31 111 GLN A CA 1
ATOM 850 C C . GLN A 1 111 ? 8.686 -4.596 -9.361 1.00 98.31 111 GLN A C 1
ATOM 852 O O . GLN A 1 111 ? 8.975 -5.264 -10.354 1.00 98.31 111 GLN A O 1
ATOM 857 N N . PHE A 1 112 ? 7.983 -3.467 -9.410 1.00 98.00 112 PHE A N 1
ATOM 858 C CA . PHE A 1 112 ? 7.778 -2.666 -10.609 1.00 98.00 112 PHE A CA 1
ATOM 859 C C . PHE A 1 112 ? 8.669 -1.432 -10.493 1.00 98.00 112 PHE A C 1
ATOM 861 O O . PHE A 1 112 ? 8.385 -0.536 -9.691 1.00 98.00 112 PHE A O 1
ATOM 868 N N . ASP A 1 113 ? 9.759 -1.428 -11.252 1.00 96.81 113 ASP A N 1
ATOM 869 C CA . ASP A 1 113 ? 10.769 -0.370 -11.252 1.00 96.81 113 ASP A CA 1
ATOM 870 C C . ASP A 1 113 ? 10.956 0.160 -12.678 1.00 96.81 113 ASP A C 1
ATOM 872 O O . ASP A 1 113 ? 11.967 -0.059 -13.336 1.00 96.81 113 ASP A O 1
ATOM 876 N N . GLU A 1 114 ? 9.899 0.787 -13.190 1.00 96.69 114 GLU A N 1
ATOM 877 C CA . GLU A 1 114 ? 9.776 1.225 -14.583 1.00 96.69 114 GLU A CA 1
ATOM 878 C C . GLU A 1 114 ? 9.739 2.757 -14.635 1.00 96.69 114 GLU A C 1
ATOM 880 O O . GLU A 1 114 ? 8.759 3.374 -15.071 1.00 96.69 114 GLU A O 1
ATOM 885 N N . TRP A 1 115 ? 10.806 3.391 -14.138 1.00 95.94 115 TRP A N 1
ATOM 886 C CA . TRP A 1 115 ? 10.887 4.850 -14.015 1.00 95.94 115 TRP A CA 1
ATOM 887 C C . TRP A 1 115 ? 10.627 5.574 -15.340 1.00 95.94 115 TRP A C 1
ATOM 889 O O . TRP A 1 115 ? 9.865 6.536 -15.375 1.00 95.94 115 TRP A O 1
ATOM 899 N N . ASP A 1 116 ? 11.195 5.098 -16.445 1.00 96.88 116 ASP A N 1
ATOM 900 C CA . ASP A 1 116 ? 11.026 5.754 -17.745 1.00 96.88 116 ASP A CA 1
ATOM 901 C C . ASP A 1 116 ? 9.579 5.682 -18.267 1.00 96.88 116 ASP A C 1
ATOM 903 O O . ASP A 1 116 ? 9.173 6.509 -19.085 1.00 96.88 116 ASP A O 1
ATOM 907 N N . LEU A 1 117 ? 8.780 4.725 -17.778 1.00 95.88 117 LEU A N 1
ATOM 908 C CA . LEU A 1 117 ? 7.387 4.543 -18.181 1.00 95.88 117 LEU A CA 1
ATOM 909 C C . LEU A 1 117 ? 6.422 5.415 -17.371 1.00 95.88 117 LEU A C 1
ATOM 911 O O . LEU A 1 117 ? 5.529 6.041 -17.942 1.00 95.88 117 LEU A O 1
ATOM 915 N N . VAL A 1 118 ? 6.556 5.420 -16.042 1.00 95.94 118 VAL A N 1
ATOM 916 C CA . VAL A 1 118 ? 5.572 6.047 -15.129 1.00 95.94 118 VAL A CA 1
ATOM 917 C C . VAL A 1 118 ? 6.14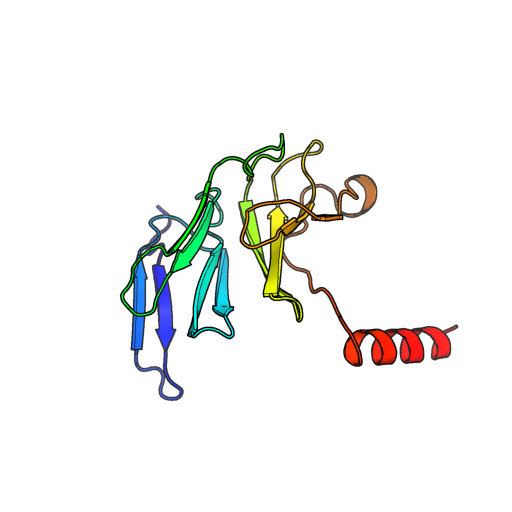3 7.195 -14.296 1.00 95.94 118 VAL A C 1
ATOM 919 O O . VAL A 1 118 ? 5.398 7.916 -13.622 1.00 95.94 118 VAL A O 1
ATOM 922 N N . GLY A 1 119 ? 7.460 7.380 -14.327 1.00 96.00 119 GLY A N 1
ATOM 923 C CA . GLY A 1 119 ? 8.184 8.359 -13.533 1.00 96.00 119 GLY A CA 1
ATOM 924 C C . GLY A 1 119 ? 7.861 8.258 -12.047 1.00 96.00 119 GLY A C 1
ATOM 925 O O . GLY A 1 119 ? 7.675 7.188 -11.469 1.00 96.00 119 GLY A O 1
ATOM 926 N N . ASN A 1 120 ? 7.740 9.424 -11.420 1.00 94.12 120 ASN A N 1
ATOM 927 C CA . ASN A 1 120 ? 7.532 9.537 -9.981 1.00 94.12 120 ASN A CA 1
ATOM 928 C C . ASN A 1 120 ? 6.047 9.543 -9.567 1.00 94.12 120 ASN A C 1
ATOM 930 O O . ASN A 1 120 ? 5.739 9.929 -8.437 1.00 94.12 120 ASN A O 1
ATOM 934 N N . GLY A 1 121 ? 5.133 9.230 -10.494 1.00 91.56 121 GLY A N 1
ATOM 935 C CA . GLY A 1 121 ? 3.710 9.576 -10.426 1.00 91.56 121 GLY A CA 1
ATOM 936 C C . GLY A 1 121 ? 2.743 8.392 -10.463 1.00 91.56 121 GLY A C 1
ATOM 937 O O . GLY A 1 121 ? 1.680 8.511 -11.064 1.00 91.56 121 GLY A O 1
ATOM 938 N N . LEU A 1 122 ? 3.077 7.265 -9.828 1.00 95.50 122 LEU A N 1
ATOM 939 C CA . LEU A 1 122 ? 2.219 6.074 -9.787 1.00 95.50 122 LEU A CA 1
ATOM 940 C C . LEU A 1 122 ? 1.590 5.876 -8.399 1.00 95.50 122 LEU A C 1
ATOM 942 O O . LEU A 1 122 ? 2.113 5.149 -7.559 1.00 95.50 122 LEU A O 1
ATOM 946 N N . ALA A 1 123 ? 0.462 6.545 -8.149 1.00 94.88 123 ALA A N 1
ATOM 947 C CA . ALA A 1 123 ? -0.246 6.457 -6.866 1.00 94.88 123 ALA A CA 1
ATOM 948 C C . ALA A 1 123 ? -1.339 5.369 -6.840 1.00 94.88 123 ALA A C 1
ATOM 950 O O . ALA A 1 123 ? -1.565 4.746 -5.803 1.00 94.88 123 ALA A O 1
ATOM 951 N N . CYS A 1 124 ? -1.984 5.119 -7.985 1.00 96.12 124 CYS A N 1
ATOM 952 C CA . CYS A 1 124 ? -3.037 4.116 -8.142 1.00 96.12 124 CYS A CA 1
ATOM 953 C C . CYS A 1 124 ? -2.623 3.045 -9.145 1.00 96.12 124 CYS A C 1
ATOM 955 O O . CYS A 1 124 ? -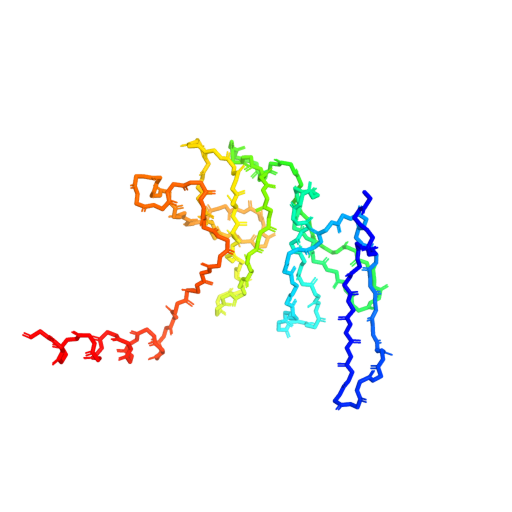2.167 3.358 -10.243 1.00 96.12 124 CYS A O 1
ATOM 957 N N . TRP A 1 125 ? -2.845 1.788 -8.785 1.00 96.31 125 TRP A N 1
ATOM 958 C CA . TRP A 1 125 ? -2.583 0.618 -9.616 1.00 96.31 125 TRP A CA 1
ATOM 959 C C . TRP A 1 125 ? -3.411 -0.560 -9.086 1.00 96.31 125 TRP A C 1
ATOM 961 O O . TRP A 1 125 ? -3.951 -0.501 -7.980 1.00 96.31 125 TRP A O 1
ATOM 971 N N . GLN A 1 126 ? -3.513 -1.629 -9.873 1.00 95.69 126 GLN A N 1
ATOM 972 C CA . GLN A 1 126 ? -4.098 -2.894 -9.434 1.00 95.69 126 GLN A CA 1
ATOM 973 C C . GLN A 1 126 ? -3.358 -4.060 -10.088 1.00 95.69 126 GLN A C 1
ATOM 975 O O . GLN A 1 126 ? -3.125 -4.048 -11.298 1.00 95.69 126 GLN A O 1
ATOM 980 N N . VAL A 1 127 ? -3.017 -5.077 -9.297 1.00 95.50 127 VAL A N 1
ATOM 981 C CA . VAL A 1 127 ? -2.499 -6.351 -9.804 1.00 95.50 127 VAL A CA 1
ATOM 982 C C . VAL A 1 127 ? -3.677 -7.302 -10.002 1.00 95.50 127 VAL A C 1
ATOM 984 O O . VAL A 1 127 ? -4.467 -7.524 -9.086 1.00 95.50 127 VAL A O 1
ATOM 987 N N . LEU A 1 128 ? -3.811 -7.864 -11.202 1.00 95.38 128 LEU A N 1
ATOM 988 C CA . LEU A 1 128 ? -4.830 -8.870 -11.503 1.00 95.38 128 LEU A CA 1
ATOM 989 C C . LEU A 1 128 ? -4.211 -10.267 -11.440 1.00 95.38 128 LEU A C 1
ATOM 991 O O . LEU A 1 128 ? -3.191 -10.520 -12.081 1.00 95.38 128 LEU A O 1
ATOM 995 N N . GLU A 1 129 ? -4.861 -11.180 -10.718 1.00 93.00 129 GLU A N 1
ATOM 996 C CA . GLU A 1 129 ? -4.454 -12.584 -10.578 1.00 93.00 129 GLU A CA 1
ATOM 997 C C . GLU A 1 129 ? -5.533 -13.534 -11.137 1.00 93.00 129 GLU A C 1
ATOM 999 O O . GLU A 1 129 ? -6.689 -13.147 -11.334 1.00 93.00 129 GLU A O 1
ATOM 1004 N N . GLY A 1 130 ? -5.152 -14.789 -11.399 1.00 92.31 130 GLY A N 1
ATOM 1005 C CA . GLY A 1 130 ? -6.076 -15.891 -11.699 1.00 92.31 130 GLY A CA 1
ATOM 1006 C C . GLY A 1 130 ? -7.063 -15.616 -12.840 1.00 92.31 130 GLY A C 1
ATOM 1007 O O . GLY A 1 130 ? -6.677 -15.227 -13.950 1.00 92.31 130 GLY A O 1
ATOM 1008 N N . ASP A 1 131 ? -8.349 -15.828 -12.562 1.00 95.12 131 ASP A N 1
ATOM 1009 C CA . ASP A 1 131 ? -9.430 -15.700 -13.545 1.00 95.12 131 ASP A CA 1
ATOM 1010 C C . ASP A 1 131 ? -9.566 -14.273 -14.084 1.00 95.12 131 ASP A C 1
ATOM 1012 O O . ASP A 1 131 ? -9.811 -14.090 -15.277 1.00 95.12 131 ASP A O 1
ATOM 1016 N N . GLN A 1 132 ? -9.337 -13.250 -13.251 1.00 94.50 132 GLN A N 1
ATOM 1017 C CA . GLN A 1 132 ? -9.391 -11.853 -13.695 1.00 94.50 132 GLN A CA 1
ATOM 1018 C C . GLN A 1 132 ? -8.288 -11.550 -14.711 1.00 94.50 132 GLN A C 1
ATOM 1020 O O . GLN A 1 132 ? -8.555 -10.961 -15.761 1.00 94.50 132 GLN A O 1
ATOM 1025 N N . ALA A 1 133 ? -7.057 -11.991 -14.439 1.00 95.56 133 ALA A N 1
ATOM 1026 C CA . ALA A 1 133 ? -5.945 -11.828 -15.372 1.00 95.56 133 ALA A CA 1
ATOM 1027 C C . ALA A 1 133 ? -6.197 -12.579 -16.689 1.00 95.56 133 ALA A C 1
ATOM 1029 O O . ALA A 1 133 ? -5.953 -12.038 -17.772 1.00 95.56 133 ALA A O 1
ATOM 1030 N N . SER A 1 134 ? -6.716 -13.807 -16.602 1.00 96.31 134 SER A N 1
ATOM 1031 C CA . SER A 1 134 ? -7.048 -14.639 -17.765 1.00 96.31 134 SER A CA 1
ATOM 1032 C C . SER A 1 134 ? -8.136 -13.998 -18.626 1.00 96.31 134 SER A C 1
ATOM 1034 O O . SER A 1 134 ? -7.981 -13.885 -19.844 1.00 96.31 134 SER A O 1
ATOM 1036 N N . MET A 1 135 ? -9.195 -13.493 -17.989 1.00 96.69 135 MET A N 1
ATOM 1037 C CA . MET A 1 135 ? -10.279 -12.767 -18.647 1.00 96.69 135 MET A CA 1
ATOM 1038 C C . MET A 1 135 ? -9.751 -11.539 -19.397 1.00 96.69 135 MET A C 1
ATOM 1040 O O . MET A 1 135 ? -10.031 -11.385 -20.587 1.00 96.69 135 MET A O 1
ATOM 1044 N N . VAL A 1 136 ? -8.962 -10.682 -18.737 1.00 96.06 136 VAL A N 1
ATOM 1045 C CA . VAL A 1 136 ? -8.421 -9.463 -19.365 1.00 96.06 136 VAL A CA 1
ATOM 1046 C C . VAL A 1 136 ? -7.527 -9.807 -20.554 1.00 96.06 136 VAL A C 1
ATOM 1048 O O . VAL A 1 136 ? -7.676 -9.217 -21.623 1.00 96.06 136 VAL A O 1
ATOM 1051 N N . ARG A 1 137 ? -6.647 -10.806 -20.425 1.00 96.00 137 ARG A N 1
ATOM 1052 C CA . ARG A 1 137 ? -5.788 -11.259 -21.532 1.00 96.00 137 ARG A CA 1
ATOM 1053 C C . ARG A 1 137 ? -6.597 -11.780 -22.722 1.00 96.00 137 ARG A C 1
ATOM 1055 O O . ARG A 1 137 ? -6.238 -11.472 -23.857 1.00 96.00 137 ARG A O 1
ATOM 1062 N N . SER A 1 138 ? -7.683 -12.520 -22.479 1.00 96.75 138 SER A N 1
ATOM 1063 C CA . SER A 1 138 ? -8.579 -12.988 -23.546 1.00 96.75 138 SER A CA 1
ATOM 1064 C C . SER A 1 138 ? -9.183 -11.815 -24.315 1.00 96.75 138 SER A C 1
ATOM 1066 O O . SER A 1 138 ? -9.092 -11.772 -25.539 1.00 96.75 138 SER A O 1
ATOM 1068 N N . ARG A 1 139 ? -9.714 -10.814 -23.601 1.00 96.31 139 ARG A N 1
ATOM 1069 C CA . ARG A 1 139 ? -10.303 -9.613 -24.215 1.00 96.31 139 ARG A CA 1
ATOM 1070 C C . ARG A 1 139 ? -9.289 -8.798 -25.010 1.00 96.31 139 ARG A C 1
ATOM 1072 O O . ARG A 1 139 ? -9.593 -8.357 -26.108 1.00 96.31 139 ARG A O 1
ATOM 1079 N N . LEU A 1 140 ? -8.069 -8.633 -24.499 1.00 96.00 140 LEU A N 1
ATOM 1080 C CA . LEU A 1 140 ? -7.016 -7.902 -25.213 1.00 96.00 140 LEU A CA 1
ATOM 1081 C C . LEU A 1 140 ? -6.583 -8.600 -26.509 1.00 96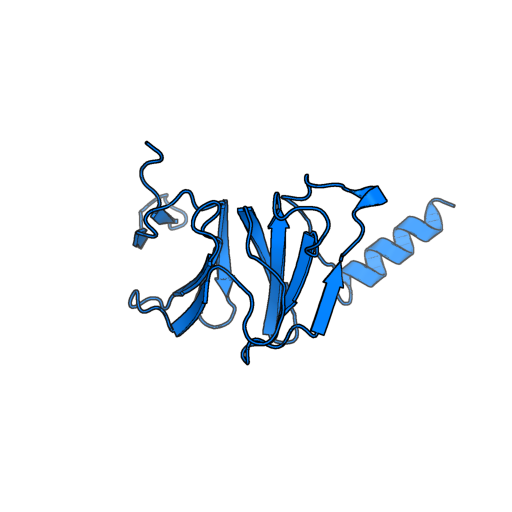.00 140 LEU A C 1
ATOM 1083 O O . LEU A 1 140 ? -6.176 -7.926 -27.453 1.00 96.00 140 LEU A O 1
ATOM 1087 N N . LYS A 1 141 ? -6.658 -9.935 -26.571 1.00 96.06 141 LYS A N 1
ATOM 1088 C CA . LYS A 1 141 ? -6.353 -10.695 -27.790 1.00 96.06 141 LYS A CA 1
ATOM 1089 C C . LYS A 1 141 ? -7.401 -10.475 -28.884 1.00 96.06 141 LYS A C 1
ATOM 1091 O O . LYS A 1 141 ? -7.032 -10.462 -30.048 1.00 96.06 141 LYS A O 1
ATOM 1096 N N . GLU A 1 142 ? -8.667 -10.286 -28.511 1.00 95.88 142 GLU A N 1
ATOM 1097 C CA . GLU A 1 142 ? -9.779 -10.009 -29.438 1.00 95.88 142 GLU A CA 1
ATOM 1098 C C . GLU A 1 142 ? -9.701 -8.604 -30.071 1.00 95.88 142 GLU A C 1
ATOM 1100 O O . GLU A 1 142 ? -10.364 -8.354 -31.072 1.00 95.88 142 GLU A O 1
ATOM 1105 N N . LEU A 1 143 ? -8.906 -7.689 -29.499 1.00 93.50 143 LEU A N 1
ATOM 1106 C CA . LEU A 1 143 ? -8.731 -6.313 -29.987 1.00 93.50 143 LEU A CA 1
ATOM 1107 C C . LEU A 1 143 ? -7.590 -6.144 -31.005 1.00 93.50 143 LEU A C 1
ATOM 1109 O O . LEU A 1 143 ? -7.383 -5.032 -31.493 1.00 93.50 143 LEU A O 1
ATOM 1113 N N . LYS A 1 144 ? -6.821 -7.203 -31.274 1.00 69.75 144 LYS A N 1
ATOM 1114 C CA . LYS A 1 144 ? -5.742 -7.217 -32.271 1.00 69.75 144 LYS A CA 1
ATOM 1115 C C . LYS A 1 144 ? -6.222 -7.846 -33.567 1.00 69.75 144 LYS A C 1
ATOM 1117 O O . LYS A 1 144 ? -5.786 -7.346 -34.624 1.00 69.75 144 LYS A O 1
#

Secondary structure (DSSP, 8-state):
-----EEEEE-TTS-EEEEEE-SS---EEEE-TTS-EEEE-BTT-EEEEE-TTS-EEEEEESB-TTS--B--EEEEEEE-TTS-EEEEEET--TTS-SEEEE-TT--EEEEE--HHHHTT---------HHHHHHHHHHHHHT-

pLDDT: mean 95.58, std 7.35, range [45.66, 98.81]

Radius of gyration: 16.3 Å; chains: 1; bounding box: 44×37×51 Å

Sequence (144 aa):
AESPGVVTEYDKTGKLVWEYKVGSRVYGAIRLKNGNTLIASGNGKSILEVSPAKEIVWEIKGKVPGTEIGLGWMTCLQELSNGNYVIGNCHAGDKNPQIFEITKEKKVVWQFDEWDLVGNGLACWQVLEGDQASMVRSRLKELK

Foldseek 3Di:
DDPDQKDFDADPVRHTDDMARPPADWADWDQDPVRWIWTQSFQQLKIFTAHSVRDGPDMDHQAQPPDPAGAHGKADWDQDPVRWIKTARAQSALVHFRIFIADSVSDTDDGHRCCVVQNRHCRDDDDDDDPRVVVVVVVVVVVD